Protein AF-A0A7W1ECS4-F1 (afdb_monomer_lite)

Foldseek 3Di:
DDDDDDDFDAQADPVRHGDDVVVVGDDPVNCVVVVNDPQQVVQVVCCSRPLDVHRDRHDPVCVVVSDPPD

Radius of gyration: 14.01 Å; chains: 1; bounding box: 37×31×31 Å

pLDDT: mean 92.13, std 7.27, range [53.78, 98.19]

Sequence (70 aa):
APPVFVHHPLIVNPAGAKLSKARGDTGIRELRAAGVSAADVLGEAAARVGLLDRPAPLSPDDLAGLFDGR

Seconda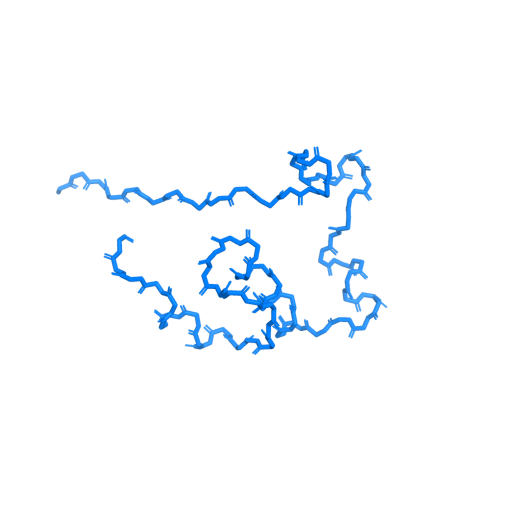ry structure (DSSP, 8-state):
-PPP---PPPPB-TTSPBP-GGGT---HHHHHHTT--HHHHHHHHHHHTTSSSS-----GGGGGGG----

Structure (mmCIF, N/CA/C/O backbone):
data_AF-A0A7W1ECS4-F1
#
_entry.id   AF-A0A7W1ECS4-F1
#
loop_
_atom_site.group_PDB
_atom_site.id
_atom_site.type_symbol
_atom_site.label_atom_id
_atom_site.label_alt_id
_atom_site.label_comp_id
_atom_site.label_asym_id
_atom_site.label_entity_id
_atom_site.label_seq_id
_atom_site.pdbx_PDB_ins_code
_atom_site.Cartn_x
_atom_site.Cartn_y
_atom_site.Cartn_z
_atom_site.occupancy
_atom_site.B_iso_or_equiv
_atom_site.auth_seq_id
_atom_site.auth_comp_id
_atom_site.auth_asym_id
_atom_site.auth_atom_id
_atom_site.pdbx_PDB_model_num
ATOM 1 N N . ALA A 1 1 ? 28.049 -13.799 -12.252 1.00 84.81 1 ALA A N 1
ATOM 2 C CA . ALA A 1 1 ? 27.608 -12.474 -12.740 1.00 84.81 1 ALA A CA 1
ATOM 3 C C . ALA A 1 1 ? 27.378 -11.556 -11.538 1.00 84.81 1 ALA A C 1
ATOM 5 O O . ALA A 1 1 ? 27.134 -12.101 -10.463 1.00 84.81 1 ALA A O 1
ATOM 6 N N . PRO A 1 2 ? 27.499 -10.220 -11.667 1.00 94.94 2 PRO A N 1
ATOM 7 C CA . PRO A 1 2 ? 27.121 -9.294 -10.593 1.00 94.94 2 PRO A CA 1
ATOM 8 C C . PRO A 1 2 ? 25.600 -9.333 -10.317 1.00 94.94 2 PRO A C 1
ATOM 10 O O . PRO A 1 2 ? 24.849 -9.749 -11.203 1.00 94.94 2 PRO A O 1
ATOM 13 N N . PRO A 1 3 ? 25.136 -8.934 -9.114 1.00 94.69 3 PRO A N 1
ATOM 14 C CA . PRO A 1 3 ? 23.711 -8.903 -8.772 1.00 94.69 3 PRO A CA 1
ATOM 15 C C . PRO A 1 3 ? 22.948 -7.803 -9.529 1.00 94.69 3 PRO A C 1
ATOM 17 O O . PRO A 1 3 ? 23.512 -6.758 -9.852 1.00 94.69 3 PRO A O 1
ATOM 20 N N . VAL A 1 4 ? 21.652 -8.035 -9.765 1.00 92.25 4 VAL A N 1
ATOM 21 C CA . VAL A 1 4 ? 20.708 -7.042 -10.306 1.00 92.25 4 VAL A CA 1
ATOM 22 C C . VAL A 1 4 ? 20.007 -6.343 -9.142 1.00 92.25 4 VAL A C 1
ATOM 24 O O . VAL A 1 4 ? 19.565 -7.003 -8.202 1.00 92.25 4 VAL A O 1
ATOM 27 N N . PHE A 1 5 ? 19.919 -5.013 -9.195 1.00 89.69 5 PHE A N 1
ATOM 28 C CA . PHE A 1 5 ? 19.278 -4.193 -8.167 1.00 89.69 5 PHE A CA 1
ATOM 29 C C . PHE A 1 5 ? 18.015 -3.533 -8.715 1.00 89.69 5 PHE A C 1
ATOM 31 O O . PHE A 1 5 ? 18.037 -2.971 -9.808 1.00 89.69 5 PHE A O 1
ATOM 38 N N . VAL A 1 6 ? 16.951 -3.544 -7.912 1.00 86.31 6 VAL A N 1
ATOM 39 C CA . VAL A 1 6 ? 15.674 -2.884 -8.208 1.00 86.31 6 VAL A CA 1
ATOM 40 C C . VAL A 1 6 ? 15.341 -1.932 -7.062 1.00 86.31 6 VAL A C 1
ATOM 42 O O . VAL A 1 6 ? 15.512 -2.272 -5.889 1.00 86.31 6 VAL A O 1
ATOM 45 N N . HIS A 1 7 ? 14.876 -0.727 -7.393 1.00 88.81 7 HIS A N 1
ATOM 46 C CA . HIS A 1 7 ? 14.516 0.304 -6.422 1.00 88.81 7 HIS A CA 1
ATOM 47 C C . HIS A 1 7 ? 13.020 0.596 -6.494 1.00 88.81 7 HIS A C 1
ATOM 49 O O . HIS A 1 7 ? 12.512 0.979 -7.544 1.00 88.81 7 HIS A O 1
ATOM 55 N N . HIS A 1 8 ? 12.323 0.458 -5.368 1.00 87.75 8 HIS A N 1
ATOM 56 C CA . HIS A 1 8 ? 10.922 0.852 -5.264 1.00 87.75 8 HIS A CA 1
ATOM 57 C C . HIS A 1 8 ? 10.794 2.321 -4.803 1.00 87.75 8 HIS A C 1
ATOM 59 O O . HIS A 1 8 ? 11.650 2.806 -4.051 1.00 87.75 8 HIS A O 1
ATOM 65 N N . PRO A 1 9 ? 9.722 3.039 -5.187 1.00 92.69 9 PRO A N 1
ATOM 66 C CA . PRO A 1 9 ? 9.421 4.369 -4.660 1.00 92.69 9 PRO A CA 1
ATOM 67 C C . PRO A 1 9 ? 9.228 4.386 -3.138 1.00 92.69 9 PRO A C 1
ATOM 69 O O . PRO A 1 9 ? 8.756 3.419 -2.535 1.00 92.69 9 PRO A O 1
ATOM 72 N N . LEU A 1 10 ? 9.548 5.516 -2.504 1.00 94.25 10 LEU A N 1
ATOM 73 C CA . LEU A 1 10 ? 9.201 5.747 -1.103 1.00 94.25 10 LEU A CA 1
ATOM 74 C C . LEU A 1 10 ? 7.726 6.118 -0.971 1.00 94.25 10 LEU A C 1
ATOM 76 O O . LEU A 1 10 ? 7.222 6.955 -1.714 1.00 94.25 10 LEU A O 1
ATOM 80 N N . ILE A 1 11 ? 7.070 5.581 0.056 1.00 93.94 11 ILE A N 1
ATOM 81 C CA . ILE A 1 11 ? 5.745 6.050 0.451 1.00 93.94 11 ILE A CA 1
ATOM 82 C C . ILE A 1 11 ? 5.888 7.352 1.248 1.00 93.94 11 ILE A C 1
ATOM 84 O O . ILE A 1 11 ? 6.618 7.425 2.245 1.00 93.94 11 ILE A O 1
ATOM 88 N N . VAL A 1 12 ? 5.159 8.375 0.808 1.00 94.25 12 VAL A N 1
ATOM 89 C CA . VAL A 1 12 ? 5.150 9.714 1.400 1.00 94.25 12 VAL A CA 1
ATOM 90 C C . VAL A 1 12 ? 3.771 10.075 1.955 1.00 94.25 12 VAL A C 1
ATOM 92 O O . VAL A 1 12 ? 2.753 9.483 1.586 1.00 94.25 12 VAL A O 1
ATOM 95 N N . ASN A 1 13 ? 3.740 11.036 2.874 1.00 91.25 13 ASN A N 1
ATOM 96 C CA . ASN A 1 13 ? 2.508 11.664 3.339 1.00 91.25 13 ASN A CA 1
ATOM 97 C C . ASN A 1 13 ? 1.980 12.679 2.297 1.00 91.25 13 ASN A C 1
ATOM 99 O O . ASN A 1 13 ? 2.680 12.977 1.326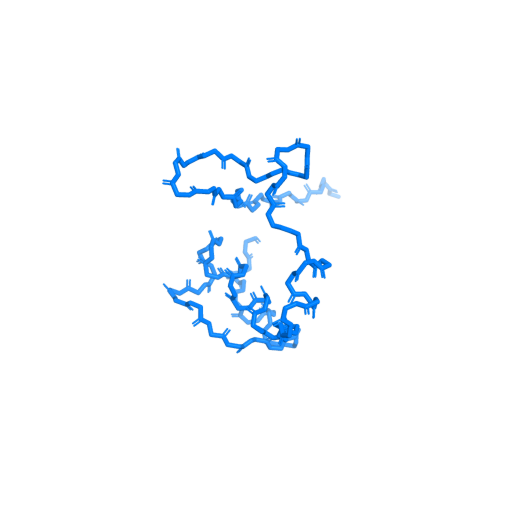 1.00 91.25 13 ASN A O 1
ATOM 103 N N . PRO A 1 14 ? 0.779 13.260 2.488 1.00 90.50 14 PRO A N 1
ATOM 104 C CA . PRO A 1 14 ? 0.224 14.246 1.552 1.00 90.50 14 PRO A CA 1
ATOM 105 C C . PRO A 1 14 ? 1.085 15.503 1.342 1.00 90.50 14 PRO A C 1
ATOM 107 O O . PRO A 1 14 ? 0.933 16.183 0.335 1.00 90.50 14 PRO A O 1
ATOM 110 N N . ALA A 1 15 ? 2.001 15.808 2.266 1.00 93.38 15 ALA A N 1
ATOM 111 C CA . ALA A 1 15 ? 2.960 16.906 2.145 1.00 93.38 15 ALA A CA 1
ATOM 112 C C . ALA A 1 15 ? 4.271 16.495 1.435 1.00 93.38 15 ALA A C 1
ATOM 114 O O . ALA A 1 15 ? 5.211 17.283 1.376 1.00 93.38 15 ALA A O 1
ATOM 115 N N . GLY A 1 16 ? 4.369 15.260 0.930 1.00 93.31 16 GLY A N 1
ATOM 116 C CA . GLY A 1 16 ? 5.541 14.740 0.220 1.00 93.31 16 GLY A CA 1
ATOM 117 C C . GLY A 1 16 ? 6.683 14.259 1.121 1.00 93.31 16 GLY A C 1
ATOM 118 O O . GLY A 1 16 ? 7.735 13.857 0.625 1.00 93.31 16 GLY A O 1
ATOM 119 N N . ALA A 1 17 ? 6.509 14.255 2.444 1.00 94.62 17 ALA A N 1
ATOM 120 C CA . ALA A 1 17 ? 7.532 13.769 3.362 1.00 94.62 17 ALA A CA 1
ATOM 121 C C . ALA A 1 17 ? 7.463 12.243 3.522 1.00 94.62 17 ALA A C 1
ATOM 123 O O . ALA A 1 17 ? 6.380 1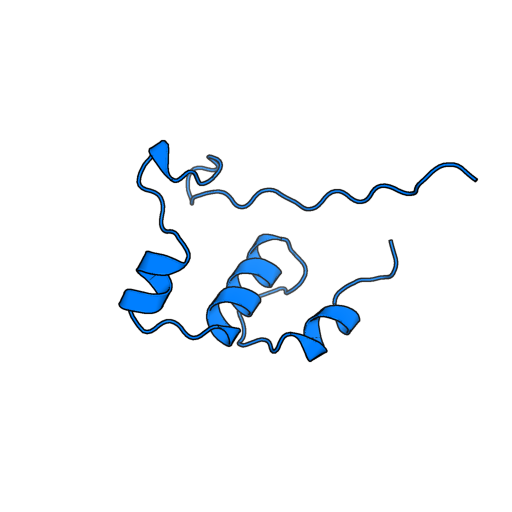1.677 3.666 1.00 94.62 17 ALA A O 1
ATOM 124 N N . LYS A 1 18 ? 8.624 11.574 3.563 1.00 94.44 18 LYS A N 1
ATOM 125 C CA . LYS A 1 18 ? 8.718 10.129 3.837 1.00 94.44 18 LYS A CA 1
ATOM 126 C C . LYS A 1 18 ? 8.024 9.782 5.157 1.00 94.44 18 LYS A C 1
ATOM 128 O O . LYS A 1 18 ? 8.333 10.404 6.179 1.00 94.44 18 LYS A O 1
ATOM 133 N N . LEU A 1 19 ? 7.179 8.750 5.134 1.00 94.00 19 LEU A N 1
ATOM 134 C CA . LEU A 1 19 ? 6.569 8.213 6.351 1.00 94.00 19 LEU A CA 1
ATOM 135 C C . LEU A 1 19 ? 7.637 7.659 7.304 1.00 94.00 19 LEU A C 1
ATOM 137 O O . LEU A 1 19 ? 8.607 7.013 6.891 1.00 94.00 19 LEU A O 1
ATOM 141 N N . SER A 1 20 ? 7.467 7.896 8.600 1.00 93.56 20 SER A N 1
ATOM 142 C CA . SER A 1 20 ? 8.367 7.391 9.630 1.00 93.56 20 SER A CA 1
ATOM 143 C C . SER A 1 20 ? 7.669 7.195 10.973 1.00 93.56 20 SER A C 1
ATOM 145 O O . SER A 1 20 ? 6.915 8.044 11.440 1.00 93.56 20 SER A O 1
ATOM 147 N N . LYS A 1 21 ? 8.031 6.114 11.668 1.00 89.56 21 LYS A N 1
ATOM 148 C CA . LYS A 1 21 ? 7.547 5.848 13.032 1.00 89.56 21 LYS A CA 1
ATOM 149 C C . LYS A 1 21 ? 7.918 6.961 14.013 1.00 89.56 21 LYS A C 1
ATOM 151 O O . LYS A 1 21 ? 7.120 7.316 14.865 1.00 89.56 21 LYS A O 1
ATOM 156 N N . ALA A 1 22 ? 9.117 7.534 13.878 1.00 90.38 22 ALA A N 1
ATOM 157 C CA . ALA A 1 22 ? 9.595 8.600 14.761 1.00 90.38 22 ALA A CA 1
ATOM 158 C C . ALA A 1 22 ? 8.760 9.891 14.665 1.00 90.38 22 ALA A C 1
ATOM 160 O O . ALA A 1 22 ? 8.738 10.664 15.615 1.00 90.38 22 ALA A O 1
ATOM 161 N N . ARG A 1 23 ? 8.065 10.119 13.540 1.00 89.31 23 ARG A N 1
ATOM 162 C CA . ARG A 1 23 ? 7.138 11.248 13.360 1.00 89.31 23 ARG A CA 1
ATOM 163 C C . ARG A 1 23 ? 5.697 10.918 13.760 1.00 89.31 23 ARG A C 1
ATOM 165 O O . ARG A 1 23 ? 4.830 11.768 13.607 1.00 89.31 23 ARG A O 1
ATOM 172 N N . GLY A 1 24 ? 5.443 9.711 14.271 1.00 90.19 24 GLY A N 1
ATOM 173 C CA . GLY A 1 24 ? 4.096 9.252 14.606 1.00 90.19 24 GLY A CA 1
ATOM 174 C C . GLY A 1 24 ? 3.238 8.914 13.386 1.00 90.19 24 GLY A C 1
ATOM 175 O O . GLY A 1 24 ? 2.021 8.826 13.520 1.00 90.19 24 GLY A O 1
ATOM 176 N N . ASP A 1 25 ? 3.843 8.729 12.205 1.00 93.88 25 ASP A N 1
ATOM 177 C CA . ASP A 1 25 ? 3.100 8.309 11.018 1.00 93.88 25 ASP A CA 1
ATOM 178 C C . ASP A 1 25 ? 2.530 6.895 11.203 1.00 93.88 25 ASP A C 1
ATOM 180 O O . ASP A 1 25 ? 3.135 6.034 11.853 1.00 93.88 25 ASP A O 1
ATOM 184 N N . THR A 1 26 ? 1.376 6.648 10.584 1.00 92.69 26 THR A N 1
ATOM 185 C CA . THR A 1 26 ? 0.635 5.390 10.695 1.00 92.69 26 THR A CA 1
ATOM 186 C C . THR A 1 26 ? 1.480 4.184 10.277 1.00 92.69 26 THR A C 1
ATOM 188 O O . THR A 1 26 ? 2.021 4.134 9.170 1.00 92.69 26 THR A O 1
ATOM 191 N N . GLY A 1 27 ? 1.563 3.180 11.152 1.00 93.50 27 GLY A N 1
ATOM 192 C CA . GLY A 1 27 ? 2.196 1.897 10.876 1.00 93.50 27 GLY A CA 1
ATOM 193 C C . GLY A 1 27 ? 1.191 0.755 10.705 1.00 93.50 27 GLY A C 1
ATOM 194 O O . GLY A 1 27 ? -0.018 0.891 10.878 1.00 93.50 27 GLY A O 1
ATOM 195 N N . ILE A 1 28 ? 1.717 -0.428 10.380 1.00 95.25 28 ILE A N 1
ATOM 196 C CA . ILE A 1 28 ? 0.909 -1.639 10.155 1.00 95.25 28 ILE A CA 1
ATOM 197 C C . ILE A 1 28 ? 0.155 -2.087 11.418 1.00 95.25 28 ILE A C 1
ATOM 199 O O . ILE A 1 28 ? -0.922 -2.674 11.319 1.00 95.25 28 ILE A O 1
ATOM 203 N N . ARG A 1 29 ? 0.708 -1.835 12.613 1.00 94.88 29 ARG A N 1
ATOM 204 C CA . ARG A 1 29 ? 0.068 -2.225 13.882 1.00 94.88 29 ARG A CA 1
ATOM 205 C C . ARG A 1 29 ? -1.182 -1.392 14.132 1.00 94.88 29 ARG A C 1
ATOM 207 O O . ARG A 1 29 ? -2.210 -1.944 14.503 1.00 94.88 29 ARG A O 1
ATOM 214 N N . GLU A 1 30 ? -1.085 -0.095 13.879 1.00 95.69 30 GLU A N 1
ATOM 215 C CA . GLU A 1 30 ? -2.172 0.867 13.999 1.00 95.69 30 GLU A CA 1
ATOM 216 C C . GLU A 1 30 ? -3.278 0.554 12.984 1.00 95.69 30 GLU A C 1
ATOM 218 O O . GLU A 1 30 ? -4.443 0.470 13.364 1.00 95.69 30 GLU A O 1
ATOM 223 N N . LEU A 1 31 ? -2.917 0.267 11.725 1.00 96.25 31 LEU A N 1
ATOM 224 C CA . LEU A 1 31 ? -3.874 -0.162 10.693 1.00 96.25 31 LEU A CA 1
ATOM 225 C C . LEU A 1 31 ? -4.614 -1.443 11.097 1.00 96.25 31 LEU A C 1
ATOM 227 O O . LEU A 1 31 ? -5.837 -1.515 10.998 1.00 96.25 31 LEU A O 1
ATOM 231 N N . ARG A 1 32 ? -3.894 -2.438 11.626 1.00 96.56 32 ARG A N 1
ATOM 232 C CA . ARG A 1 32 ? -4.506 -3.678 12.116 1.00 96.56 32 ARG A CA 1
ATOM 233 C C . ARG A 1 32 ? -5.448 -3.431 13.294 1.00 96.56 32 ARG A C 1
ATOM 235 O O . ARG A 1 32 ? -6.525 -4.016 13.332 1.00 96.56 32 ARG A O 1
ATOM 242 N N . ALA A 1 33 ? -5.058 -2.584 14.246 1.00 97.62 33 ALA A N 1
ATOM 243 C CA . ALA A 1 33 ? -5.904 -2.223 15.384 1.00 97.62 33 ALA A CA 1
ATOM 244 C C . ALA A 1 33 ? -7.178 -1.478 14.946 1.00 97.62 33 ALA A C 1
ATOM 246 O O . ALA A 1 33 ? -8.220 -1.633 15.573 1.00 97.62 33 ALA A O 1
ATOM 247 N N . ALA A 1 34 ? -7.107 -0.729 13.842 1.00 97.62 34 ALA A N 1
ATOM 248 C CA . ALA A 1 34 ? -8.247 -0.070 13.210 1.00 97.62 34 ALA A CA 1
ATOM 249 C C . ALA A 1 34 ? -9.119 -1.009 12.346 1.00 97.62 34 ALA A C 1
ATOM 251 O O . ALA A 1 34 ? -10.083 -0.550 11.741 1.00 97.62 34 ALA A O 1
ATOM 252 N N . GLY A 1 35 ? -8.802 -2.308 12.272 1.00 98.19 35 GLY A N 1
ATOM 253 C CA . GLY A 1 35 ? -9.579 -3.292 11.511 1.00 98.19 35 GLY A CA 1
ATOM 254 C C . GLY A 1 35 ? -9.264 -3.348 10.013 1.00 98.19 35 GLY A C 1
ATOM 255 O O . GLY A 1 35 ? -9.991 -4.004 9.273 1.00 98.19 35 GLY A O 1
ATOM 256 N N . VAL A 1 36 ? -8.186 -2.703 9.555 1.00 98.12 36 VAL A N 1
ATOM 257 C CA . VAL A 1 36 ? -7.756 -2.769 8.150 1.00 98.12 36 VAL A CA 1
ATOM 258 C C . VAL A 1 36 ? -7.224 -4.170 7.846 1.00 98.12 36 VAL A C 1
ATOM 260 O O . VAL A 1 36 ? -6.370 -4.695 8.573 1.00 98.12 36 VAL A O 1
ATOM 263 N N . SER A 1 37 ? -7.722 -4.790 6.773 1.00 97.81 37 SER A N 1
ATOM 264 C CA . SER A 1 37 ? -7.306 -6.139 6.397 1.00 97.81 37 SER A CA 1
ATOM 265 C C . SER A 1 37 ? -5.900 -6.146 5.788 1.00 97.81 37 SER A C 1
ATOM 267 O O . SER A 1 37 ? -5.402 -5.139 5.287 1.00 97.81 37 SER A O 1
ATOM 269 N N . ALA A 1 38 ? -5.241 -7.308 5.796 1.00 97.31 38 ALA A N 1
ATOM 270 C CA . ALA A 1 38 ? -3.949 -7.453 5.126 1.00 97.31 38 ALA A CA 1
ATOM 271 C C . ALA A 1 38 ? -4.049 -7.172 3.616 1.00 97.31 38 ALA A C 1
ATOM 273 O O . ALA A 1 38 ? -3.129 -6.586 3.051 1.00 97.31 38 ALA A O 1
ATOM 274 N N . ALA A 1 39 ? -5.171 -7.543 2.992 1.00 97.31 39 ALA A N 1
ATOM 275 C CA . ALA A 1 39 ? -5.397 -7.315 1.573 1.00 97.31 39 ALA A CA 1
ATOM 276 C C . ALA A 1 39 ? -5.522 -5.821 1.244 1.00 97.31 39 ALA A C 1
ATOM 278 O O . ALA A 1 39 ? -4.943 -5.359 0.263 1.00 97.31 39 ALA A O 1
ATOM 279 N N . ASP A 1 40 ? -6.201 -5.054 2.100 1.00 97.81 40 ASP A N 1
ATOM 280 C CA . ASP A 1 40 ? -6.313 -3.599 1.946 1.00 97.81 40 ASP A CA 1
ATOM 281 C C . ASP A 1 40 ? -4.952 -2.913 2.117 1.00 97.81 40 ASP A C 1
ATOM 283 O O . ASP A 1 40 ? -4.603 -2.023 1.344 1.00 97.81 40 ASP A O 1
ATOM 287 N N . VAL A 1 41 ? -4.144 -3.352 3.094 1.00 96.94 41 VAL A N 1
ATOM 288 C CA . VAL A 1 41 ? -2.782 -2.828 3.302 1.00 96.94 41 VAL A CA 1
ATOM 289 C C . VAL A 1 41 ? -1.902 -3.062 2.073 1.00 96.94 41 VAL A C 1
ATOM 291 O O . VAL A 1 41 ? -1.171 -2.158 1.666 1.00 96.94 41 VAL A O 1
ATOM 294 N N . LEU A 1 42 ? -1.949 -4.264 1.494 1.00 96.25 42 LEU A N 1
ATOM 295 C CA . LEU A 1 42 ? -1.178 -4.598 0.294 1.00 96.25 42 LEU A CA 1
ATOM 296 C C . LEU A 1 42 ? -1.634 -3.768 -0.908 1.00 96.25 42 LEU A C 1
ATOM 298 O O . LEU A 1 42 ? -0.793 -3.202 -1.605 1.00 96.25 42 LEU A O 1
ATOM 302 N N . GLY A 1 43 ? -2.946 -3.638 -1.098 1.00 96.69 43 GLY A N 1
ATOM 303 C CA . GLY A 1 43 ? -3.547 -2.803 -2.133 1.00 96.69 43 GLY A CA 1
ATOM 304 C C . GLY A 1 43 ? -3.140 -1.337 -2.059 1.00 96.69 43 GLY A C 1
ATOM 305 O O . GLY A 1 43 ? -2.728 -0.739 -3.053 1.00 96.69 43 GLY A O 1
ATOM 306 N N . GLU A 1 44 ? -3.213 -0.763 -0.860 1.00 96.00 44 GLU A N 1
ATOM 307 C CA . GLU A 1 44 ? -2.802 0.615 -0.596 1.00 96.00 44 GLU A CA 1
ATOM 308 C C . GLU A 1 44 ? -1.307 0.808 -0.872 1.00 96.00 44 GLU A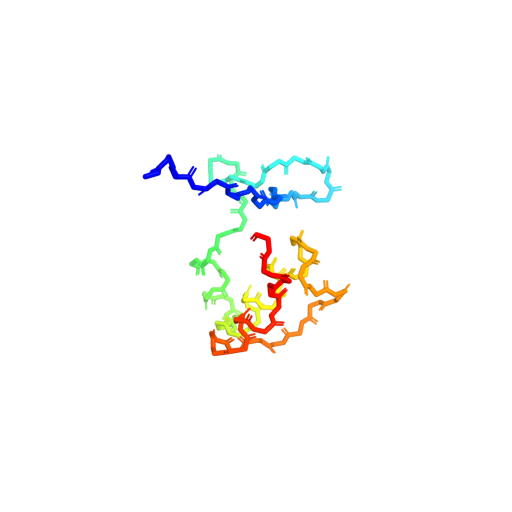 C 1
ATOM 310 O O . GLU A 1 44 ? -0.913 1.769 -1.534 1.00 96.00 44 GLU A O 1
ATOM 315 N N . ALA A 1 45 ? -0.459 -0.112 -0.402 1.00 95.00 45 ALA A N 1
ATOM 316 C CA . ALA A 1 45 ? 0.976 -0.046 -0.652 1.00 95.00 45 ALA A CA 1
ATOM 317 C C . ALA A 1 45 ? 1.284 -0.113 -2.154 1.00 95.00 45 ALA A C 1
ATOM 319 O O . ALA A 1 45 ? 2.021 0.739 -2.649 1.00 95.00 45 ALA A O 1
ATOM 320 N N . ALA A 1 46 ? 0.683 -1.067 -2.873 1.00 95.25 46 ALA A N 1
ATOM 321 C CA . ALA A 1 46 ? 0.851 -1.244 -4.313 1.00 95.25 46 ALA A CA 1
ATOM 322 C C . ALA A 1 46 ? 0.442 0.011 -5.097 1.00 95.25 46 ALA A C 1
ATOM 324 O O . ALA A 1 46 ? 1.199 0.470 -5.952 1.00 95.25 46 ALA A O 1
ATOM 325 N N . ALA A 1 47 ? -0.693 0.627 -4.757 1.00 95.19 47 ALA A N 1
ATOM 326 C CA . ALA A 1 47 ? -1.128 1.866 -5.396 1.00 95.19 47 ALA A CA 1
ATOM 327 C C . ALA A 1 47 ? -0.161 3.031 -5.133 1.00 95.19 47 ALA A C 1
ATOM 329 O O . ALA A 1 47 ? 0.222 3.759 -6.047 1.00 95.19 47 ALA A O 1
ATOM 330 N N . ARG A 1 48 ? 0.316 3.182 -3.892 1.00 94.44 48 ARG A N 1
ATOM 331 C CA . ARG A 1 48 ? 1.245 4.265 -3.524 1.00 94.44 48 ARG A CA 1
ATOM 332 C C . ARG A 1 48 ? 2.618 4.159 -4.173 1.00 94.44 48 ARG A C 1
ATOM 334 O O . ARG A 1 48 ? 3.300 5.175 -4.287 1.00 94.44 48 ARG A O 1
ATOM 341 N N . VAL A 1 49 ? 3.033 2.957 -4.566 1.00 93.19 49 VAL A N 1
ATOM 342 C CA . VAL A 1 49 ? 4.287 2.744 -5.302 1.00 93.19 49 VAL A CA 1
ATOM 343 C C . VAL A 1 49 ? 4.086 2.626 -6.817 1.00 93.19 49 VAL A C 1
ATOM 345 O O . VAL A 1 49 ? 5.057 2.389 -7.529 1.00 93.19 49 VAL A O 1
ATOM 348 N N . GLY A 1 50 ? 2.861 2.821 -7.316 1.00 92.88 50 GLY A N 1
ATOM 349 C CA . GLY A 1 50 ? 2.547 2.827 -8.748 1.00 92.88 50 GLY A CA 1
ATOM 350 C C . GLY A 1 50 ? 2.410 1.447 -9.396 1.00 92.88 50 GLY A C 1
ATOM 351 O O . GLY A 1 50 ? 2.457 1.356 -10.617 1.00 92.88 50 GLY A O 1
ATOM 352 N N . LEU A 1 51 ? 2.249 0.379 -8.607 1.00 92.50 51 LEU A N 1
ATOM 353 C CA . LEU A 1 51 ? 1.935 -0.966 -9.114 1.00 92.50 51 LEU A CA 1
ATOM 354 C C . LEU A 1 51 ? 0.439 -1.134 -9.434 1.00 92.50 51 LEU A C 1
ATOM 356 O O . LEU A 1 51 ? 0.067 -2.010 -10.206 1.00 92.50 51 LEU A O 1
ATOM 360 N N . LEU A 1 52 ? -0.416 -0.301 -8.834 1.00 94.56 52 LEU A N 1
ATOM 361 C CA . LEU A 1 52 ? -1.841 -0.186 -9.144 1.00 94.56 52 LEU A CA 1
ATOM 362 C C . LEU A 1 52 ? -2.194 1.287 -9.371 1.00 94.56 52 LEU A C 1
ATOM 364 O O . LEU A 1 52 ? -1.665 2.162 -8.688 1.00 94.56 52 LEU A O 1
ATOM 368 N N . ASP A 1 53 ? -3.153 1.564 -10.256 1.00 95.00 53 ASP A N 1
ATOM 369 C CA . ASP A 1 53 ? -3.639 2.935 -10.475 1.00 95.00 53 ASP A CA 1
ATOM 370 C C . ASP A 1 53 ? -4.414 3.482 -9.266 1.00 95.00 53 ASP A C 1
ATOM 372 O O . ASP A 1 53 ? -4.448 4.688 -9.016 1.00 95.00 53 ASP A O 1
ATOM 376 N N . ARG A 1 54 ? -5.096 2.595 -8.528 1.00 96.56 54 ARG A N 1
ATOM 377 C CA . ARG A 1 54 ? -5.937 2.923 -7.368 1.00 96.56 54 ARG A CA 1
ATOM 378 C C . ARG A 1 54 ? -5.875 1.794 -6.332 1.00 96.56 54 ARG A C 1
ATOM 380 O O . ARG A 1 54 ? -5.718 0.642 -6.737 1.00 96.56 54 ARG A O 1
ATOM 387 N N . PRO A 1 55 ? -6.054 2.080 -5.029 1.00 96.94 55 PRO A N 1
ATOM 388 C CA . PRO A 1 55 ? -6.097 1.040 -4.005 1.00 96.94 55 PRO A CA 1
ATOM 389 C C . PRO A 1 55 ? -7.236 0.045 -4.252 1.00 96.94 55 PRO A C 1
ATOM 391 O O . PRO A 1 55 ? -8.382 0.442 -4.480 1.00 96.94 55 PRO A O 1
ATOM 394 N N . ALA A 1 56 ? -6.919 -1.244 -4.180 1.00 96.94 56 ALA A N 1
ATOM 395 C CA . ALA A 1 56 ? -7.876 -2.344 -4.228 1.00 96.94 56 ALA A CA 1
ATOM 396 C C . ALA A 1 56 ? -7.340 -3.518 -3.393 1.00 96.94 56 ALA A C 1
ATOM 398 O O . ALA A 1 56 ? -6.124 -3.711 -3.386 1.00 96.94 56 ALA A O 1
ATOM 399 N N . PRO A 1 57 ? -8.194 -4.300 -2.706 1.00 97.44 57 PRO A N 1
ATOM 400 C CA . PRO A 1 57 ? -7.735 -5.444 -1.923 1.00 97.44 57 PRO A CA 1
ATOM 401 C C . PRO A 1 57 ? -6.895 -6.398 -2.778 1.00 97.44 57 PRO A C 1
ATOM 403 O O . PRO A 1 57 ? -7.321 -6.786 -3.864 1.00 97.44 57 PRO A O 1
ATOM 406 N N . LEU A 1 58 ? -5.717 -6.771 -2.279 1.00 97.12 58 LEU A N 1
ATOM 407 C CA . LEU A 1 58 ? -4.753 -7.593 -3.008 1.00 97.12 58 LEU A CA 1
ATOM 408 C C . LEU A 1 58 ? -4.294 -8.775 -2.153 1.00 97.12 58 LEU A C 1
ATOM 410 O O . LEU A 1 58 ? -3.910 -8.587 -0.996 1.00 97.12 58 LEU A O 1
ATOM 414 N N . SER A 1 59 ? -4.296 -9.988 -2.703 1.00 95.38 59 SER A N 1
ATOM 415 C CA . SER A 1 59 ? -3.661 -11.123 -2.033 1.00 95.38 59 SER A CA 1
ATOM 416 C C . SER A 1 59 ? -2.150 -11.145 -2.313 1.00 95.38 59 SER A C 1
ATOM 418 O O . SER A 1 59 ? -1.691 -10.595 -3.315 1.00 95.38 59 SER A O 1
ATOM 420 N N . PRO A 1 60 ? -1.337 -11.792 -1.460 1.00 91.75 60 PRO A N 1
ATOM 421 C CA . PRO A 1 60 ? 0.081 -11.984 -1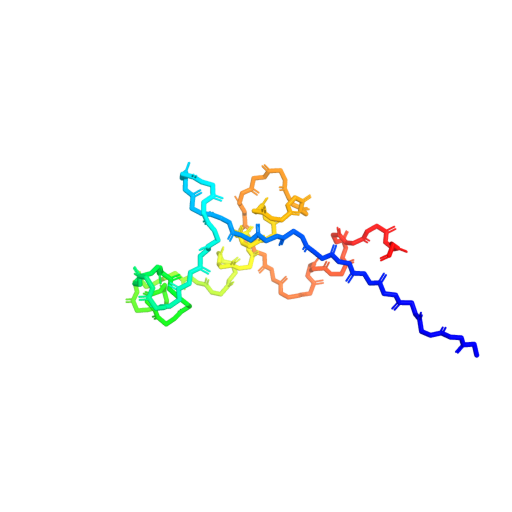.755 1.00 91.75 60 PRO A CA 1
ATOM 422 C C . PRO A 1 60 ? 0.350 -12.703 -3.085 1.00 91.75 60 PRO A C 1
ATOM 424 O O . PRO A 1 60 ? 1.356 -12.412 -3.726 1.00 91.75 60 PRO A O 1
ATOM 427 N N . ASP A 1 61 ? -0.543 -13.601 -3.506 1.00 92.69 61 ASP A N 1
ATOM 428 C CA . ASP A 1 61 ? -0.386 -14.384 -4.736 1.00 92.69 61 ASP A CA 1
ATOM 429 C C . ASP A 1 61 ? -0.572 -13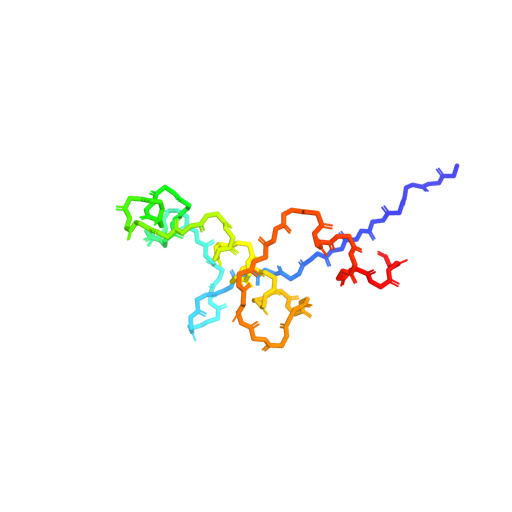.522 -5.997 1.00 92.69 61 ASP A C 1
ATOM 431 O O . ASP A 1 61 ? 0.054 -13.780 -7.025 1.00 92.69 61 ASP A O 1
ATOM 435 N N . ASP A 1 62 ? -1.354 -12.442 -5.904 1.00 90.38 62 ASP A N 1
ATOM 436 C CA . ASP A 1 62 ? -1.578 -11.502 -7.010 1.00 90.38 62 ASP A CA 1
ATOM 437 C C . ASP A 1 62 ? -0.355 -10.607 -7.282 1.00 90.38 62 ASP A C 1
ATOM 439 O O . ASP A 1 62 ? -0.189 -10.094 -8.390 1.00 90.38 62 ASP A O 1
ATOM 443 N N . LEU A 1 63 ? 0.524 -10.415 -6.286 1.00 85.12 63 LEU A N 1
ATOM 444 C CA . LEU A 1 63 ? 1.647 -9.471 -6.367 1.00 85.12 63 LEU A CA 1
ATOM 445 C C . LEU A 1 63 ? 2.591 -9.778 -7.526 1.00 85.12 63 LEU A C 1
ATOM 447 O O . LEU A 1 63 ? 3.071 -8.851 -8.170 1.00 85.12 63 LEU A O 1
ATOM 451 N N . ALA A 1 64 ? 2.861 -11.057 -7.798 1.00 86.44 64 ALA A N 1
ATOM 452 C CA . ALA A 1 64 ? 3.797 -11.454 -8.847 1.00 86.44 64 ALA A CA 1
ATOM 453 C C . ALA A 1 64 ? 3.379 -10.929 -10.231 1.00 86.44 64 ALA A C 1
ATOM 455 O O . ALA A 1 64 ? 4.240 -10.576 -11.032 1.00 86.44 64 ALA A O 1
ATOM 456 N N . GLY A 1 65 ? 2.071 -10.825 -10.491 1.00 88.88 65 GLY A N 1
ATOM 457 C CA . GLY A 1 65 ? 1.535 -10.315 -11.755 1.00 88.88 65 GLY A CA 1
ATOM 458 C C . GLY A 1 65 ? 1.632 -8.796 -11.923 1.00 88.88 65 GLY A C 1
ATOM 459 O O . GLY A 1 65 ? 1.401 -8.301 -13.022 1.00 88.88 65 GLY A O 1
ATOM 460 N N . LEU A 1 66 ? 1.970 -8.054 -10.863 1.00 87.75 66 LEU A N 1
ATOM 461 C CA . LEU A 1 66 ? 2.083 -6.591 -10.899 1.00 87.75 66 LEU A CA 1
ATOM 462 C C . LEU A 1 66 ? 3.484 -6.096 -11.280 1.00 87.75 66 LEU A C 1
ATOM 464 O O . LEU A 1 66 ? 3.659 -4.910 -11.549 1.00 87.75 66 LEU A O 1
ATOM 468 N N . PHE A 1 67 ? 4.485 -6.979 -11.297 1.00 82.56 67 PHE A N 1
ATOM 469 C CA . PHE A 1 67 ? 5.849 -6.627 -11.679 1.00 82.56 67 PHE A CA 1
ATOM 470 C C . PHE A 1 67 ? 6.074 -6.930 -13.162 1.00 82.56 67 PHE A C 1
ATOM 472 O O . PHE A 1 67 ? 5.873 -8.051 -13.619 1.00 82.56 67 PHE A O 1
ATOM 479 N N . ASP A 1 68 ? 6.548 -5.938 -13.913 1.00 74.06 68 ASP A N 1
ATOM 480 C CA . ASP A 1 68 ? 6.810 -6.034 -15.355 1.00 74.06 68 ASP A CA 1
ATOM 481 C C . ASP A 1 68 ? 8.151 -6.715 -15.704 1.00 74.06 68 ASP A C 1
ATOM 483 O O . ASP A 1 68 ? 8.608 -6.653 -16.844 1.00 74.06 68 ASP A O 1
ATOM 487 N N . GLY A 1 69 ? 8.779 -7.398 -14.740 1.00 61.72 69 GLY A N 1
ATOM 488 C CA . GLY A 1 69 ? 10.027 -8.139 -14.945 1.00 61.72 69 GLY A CA 1
ATOM 489 C C . GLY A 1 69 ? 11.289 -7.275 -15.041 1.00 61.72 69 GLY A C 1
ATOM 490 O O . GLY A 1 69 ? 12.302 -7.759 -15.550 1.00 61.72 69 GLY A O 1
ATOM 491 N N . ARG A 1 70 ? 11.244 -6.022 -14.570 1.00 53.78 70 ARG A N 1
ATOM 492 C CA . ARG A 1 70 ? 12.442 -5.211 -14.299 1.00 53.78 70 ARG A CA 1
ATOM 493 C C . ARG A 1 70 ? 13.120 -5.570 -12.981 1.00 53.78 70 ARG A C 1
ATOM 495 O O . ARG A 1 70 ? 12.404 -5.851 -11.995 1.00 53.78 70 ARG A O 1
#